Protein AF-A0A351J224-F1 (afdb_monomer_lite)

Radius of gyration: 12.89 Å; chains: 1; bounding box: 35×25×34 Å

Sequence (96 aa):
QAEVFGIILSRDIEFAEYQQLYKYYSNITEQDGMIIIDLSDADKQKPAGPCQPLYISVRNGITPVVSEGGTLSLYETMQNFSNYRIDRAGARIVIA

pLDDT: mean 72.52, std 15.61, range [29.91, 89.62]

Structure (mmCIF, N/CA/C/O backbone):
data_AF-A0A351J224-F1
#
_entry.id   AF-A0A351J224-F1
#
loop_
_atom_site.group_PDB
_atom_site.id
_atom_site.type_symbol
_atom_site.label_atom_id
_atom_site.label_alt_id
_atom_site.label_comp_id
_atom_site.label_asym_id
_atom_site.label_entity_id
_atom_site.label_seq_id
_atom_site.pdbx_PDB_ins_code
_atom_site.Cartn_x
_atom_site.Cartn_y
_atom_site.Cartn_z
_atom_site.occupancy
_atom_site.B_iso_or_equiv
_atom_site.auth_seq_id
_atom_site.auth_comp_id
_atom_site.auth_asym_id
_atom_site.auth_atom_id
_atom_site.pdbx_PDB_model_num
ATOM 1 N N . GLN A 1 1 ? -15.743 16.575 7.777 1.00 29.91 1 GLN A N 1
ATOM 2 C CA . GLN A 1 1 ? -15.382 15.692 6.650 1.00 29.91 1 GLN A CA 1
ATOM 3 C C . GLN A 1 1 ? -13.944 15.281 6.880 1.00 29.91 1 GLN A C 1
ATOM 5 O O . GLN A 1 1 ? -13.089 16.152 6.886 1.00 29.91 1 GLN A O 1
ATOM 10 N N . ALA A 1 2 ? -13.719 14.029 7.274 1.00 31.84 2 ALA A N 1
ATOM 11 C CA . ALA A 1 2 ? -12.408 13.562 7.711 1.00 31.84 2 ALA A CA 1
ATOM 12 C C . ALA A 1 2 ? -11.552 13.201 6.494 1.00 31.84 2 ALA A C 1
ATOM 14 O O . ALA A 1 2 ? -12.023 12.507 5.601 1.00 31.84 2 ALA A O 1
ATOM 15 N N . GLU A 1 3 ? -10.312 13.676 6.477 1.00 43.81 3 GLU A N 1
ATOM 16 C CA . GLU A 1 3 ? -9.240 13.218 5.596 1.00 43.81 3 GLU A CA 1
ATOM 17 C C . GLU A 1 3 ? -8.955 11.741 5.937 1.00 43.81 3 GLU A C 1
ATOM 19 O O . GLU A 1 3 ? -8.272 11.440 6.914 1.00 43.81 3 GLU A O 1
ATOM 24 N N . VAL A 1 4 ? -9.582 10.801 5.220 1.00 42.53 4 VAL A N 1
ATOM 25 C CA . VAL A 1 4 ? -9.541 9.358 5.555 1.00 42.53 4 VAL A CA 1
ATOM 26 C C . VAL A 1 4 ? -8.219 8.698 5.138 1.00 42.53 4 VAL A C 1
ATOM 28 O O . VAL A 1 4 ? -7.853 7.655 5.675 1.00 42.53 4 VAL A O 1
ATOM 31 N N . PHE A 1 5 ? -7.458 9.308 4.229 1.00 41.50 5 PHE A N 1
ATOM 32 C CA . PHE A 1 5 ? -6.267 8.691 3.658 1.00 41.50 5 PHE A CA 1
ATOM 33 C C . PHE A 1 5 ? -5.305 9.742 3.096 1.00 41.50 5 PHE A C 1
ATOM 35 O O . PHE A 1 5 ? -5.730 10.735 2.506 1.00 41.50 5 PHE A O 1
ATOM 42 N N . GLY A 1 6 ? -4.004 9.505 3.258 1.00 43.59 6 GLY A N 1
ATOM 43 C CA . GLY A 1 6 ? -2.950 10.305 2.650 1.00 43.59 6 GLY A CA 1
ATOM 44 C C . GLY A 1 6 ? -1.777 9.407 2.292 1.00 43.59 6 GLY A C 1
ATOM 45 O O . GLY A 1 6 ? -1.294 8.654 3.127 1.00 43.59 6 GLY A O 1
ATOM 46 N N . ILE A 1 7 ? -1.302 9.475 1.052 1.00 48.88 7 ILE A N 1
ATOM 47 C CA . ILE A 1 7 ? -0.028 8.855 0.680 1.00 48.88 7 ILE A CA 1
ATOM 48 C C . ILE A 1 7 ? 1.067 9.774 1.230 1.00 48.88 7 ILE A C 1
ATOM 50 O O . ILE A 1 7 ? 1.355 10.811 0.629 1.00 48.88 7 ILE A O 1
ATOM 54 N N . ILE A 1 8 ? 1.638 9.450 2.396 1.00 48.03 8 ILE A N 1
ATOM 55 C CA . ILE A 1 8 ? 2.796 10.182 2.917 1.00 48.03 8 ILE A CA 1
ATOM 56 C C . ILE A 1 8 ? 4.048 9.557 2.314 1.00 48.03 8 ILE A C 1
ATOM 58 O O . ILE A 1 8 ? 4.412 8.417 2.592 1.00 48.03 8 ILE A O 1
ATOM 62 N N . LEU A 1 9 ? 4.695 10.333 1.454 1.00 46.38 9 LEU A N 1
ATOM 63 C CA . LEU A 1 9 ? 5.958 9.979 0.832 1.00 46.38 9 LEU A CA 1
ATOM 64 C C . LEU A 1 9 ? 7.063 10.202 1.872 1.00 46.38 9 LEU A C 1
ATOM 66 O O . LEU A 1 9 ? 7.174 11.295 2.433 1.00 46.38 9 LEU A O 1
ATOM 70 N N . SER A 1 10 ? 7.817 9.139 2.171 1.00 39.69 10 SER A N 1
ATOM 71 C CA . SER A 1 10 ? 8.942 9.146 3.115 1.00 39.69 10 SER A CA 1
ATOM 72 C C . SER A 1 10 ? 9.842 10.364 2.882 1.00 39.69 10 SER A C 1
ATOM 74 O O . SER A 1 10 ? 10.196 10.679 1.746 1.00 39.69 10 SE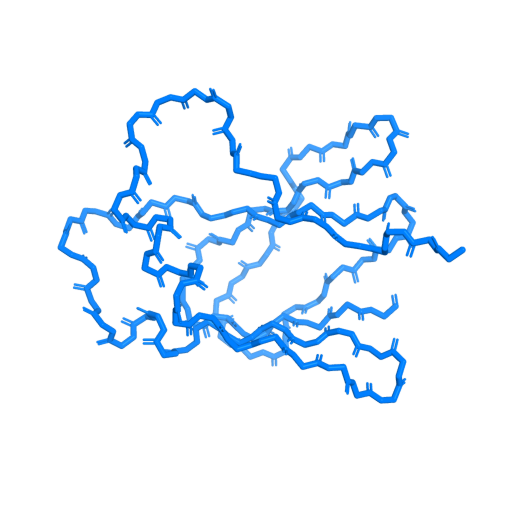R A O 1
ATOM 76 N N . ARG A 1 11 ? 10.150 11.069 3.972 1.00 37.72 11 ARG A N 1
ATOM 77 C CA . ARG A 1 11 ? 10.618 12.460 3.992 1.00 37.72 11 ARG A CA 1
ATOM 78 C C . ARG A 1 11 ? 12.063 12.698 3.580 1.00 37.72 11 ARG A C 1
ATOM 80 O O . ARG A 1 11 ? 12.437 13.858 3.494 1.00 37.72 11 ARG A O 1
ATOM 87 N N . ASP A 1 12 ? 12.851 11.675 3.304 1.00 39.28 12 ASP A N 1
ATOM 88 C CA . ASP A 1 12 ? 14.261 11.862 2.989 1.00 39.28 12 ASP A CA 1
ATOM 89 C C . ASP A 1 12 ? 14.698 10.881 1.908 1.00 39.28 12 ASP A C 1
ATOM 91 O O . ASP A 1 12 ? 14.381 9.696 1.988 1.00 39.28 12 ASP A O 1
ATOM 95 N N . ILE A 1 13 ? 15.506 11.398 0.975 1.00 39.94 13 ILE A N 1
ATOM 96 C CA . ILE A 1 13 ? 16.215 10.725 -0.127 1.00 39.94 13 ILE A CA 1
ATOM 97 C C . ILE A 1 13 ? 15.498 10.858 -1.486 1.00 39.94 13 ILE A C 1
ATOM 99 O O . ILE A 1 13 ? 14.280 10.860 -1.606 1.00 39.94 13 ILE A O 1
ATOM 103 N N . GLU A 1 14 ? 16.292 11.091 -2.526 1.00 43.03 14 GLU A N 1
ATOM 104 C CA . GLU A 1 14 ? 15.908 11.358 -3.913 1.00 43.03 14 GLU A CA 1
ATOM 105 C C . GLU A 1 14 ? 14.968 10.274 -4.488 1.00 43.03 14 GLU A C 1
ATOM 107 O O . GLU A 1 14 ? 15.410 9.228 -4.958 1.00 43.03 14 GLU A O 1
ATOM 112 N N . PHE A 1 15 ? 13.654 10.520 -4.457 1.00 51.00 15 PHE A N 1
ATOM 113 C CA . PHE A 1 15 ? 12.627 9.549 -4.877 1.00 51.00 15 PHE A CA 1
ATOM 114 C C . PHE A 1 15 ? 11.625 10.094 -5.912 1.00 51.00 15 PHE A C 1
ATOM 116 O O . PHE A 1 15 ? 10.550 9.525 -6.109 1.00 51.00 15 PHE A O 1
ATOM 123 N N . ALA A 1 16 ? 11.949 11.207 -6.577 1.00 54.31 16 ALA A N 1
ATOM 124 C CA . ALA A 1 16 ? 10.978 11.975 -7.356 1.00 54.31 16 ALA A CA 1
ATOM 125 C C . ALA A 1 16 ? 10.347 11.191 -8.524 1.00 54.31 16 ALA A C 1
ATOM 127 O O . ALA A 1 16 ? 9.132 11.239 -8.685 1.00 54.31 16 ALA A O 1
ATOM 128 N N . GLU A 1 17 ? 11.123 10.451 -9.317 1.00 59.19 17 GLU A N 1
ATOM 129 C CA . GLU A 1 17 ? 10.613 9.866 -10.570 1.00 59.19 17 GLU A CA 1
ATOM 130 C C . GLU A 1 17 ? 9.761 8.609 -10.347 1.00 59.19 17 GLU A C 1
ATOM 132 O O . GLU A 1 17 ? 8.654 8.504 -10.876 1.00 59.19 17 GLU A O 1
ATOM 137 N N . TYR A 1 18 ? 10.230 7.677 -9.510 1.00 60.41 18 TYR A N 1
ATOM 138 C CA . TYR A 1 18 ? 9.495 6.447 -9.198 1.00 60.41 18 TYR A CA 1
ATOM 139 C C . TYR A 1 18 ? 8.180 6.767 -8.475 1.00 60.41 18 TYR A C 1
ATOM 141 O O . TYR A 1 18 ? 7.123 6.272 -8.857 1.00 60.41 18 TYR A O 1
ATOM 149 N N . GLN A 1 19 ? 8.206 7.649 -7.471 1.00 63.38 19 GLN A N 1
ATOM 150 C CA . GLN A 1 19 ? 6.992 8.024 -6.742 1.00 63.38 19 GLN A CA 1
ATOM 151 C C . GLN A 1 19 ? 6.000 8.797 -7.615 1.00 63.38 19 GLN A C 1
ATOM 153 O O . GLN A 1 19 ? 4.795 8.573 -7.501 1.00 63.38 19 GLN A O 1
ATOM 158 N N . GLN A 1 20 ? 6.477 9.675 -8.507 1.00 67.44 20 GLN A N 1
ATOM 159 C CA . GLN A 1 20 ? 5.605 10.349 -9.472 1.00 67.44 20 GLN A CA 1
ATOM 160 C C . GLN A 1 20 ? 4.929 9.353 -10.407 1.00 67.44 20 GLN A C 1
ATOM 162 O O . GLN A 1 20 ? 3.740 9.501 -10.672 1.00 67.44 20 GLN A O 1
ATOM 167 N N . LEU A 1 21 ? 5.641 8.316 -10.848 1.00 72.44 21 LEU A N 1
ATOM 168 C CA . LEU A 1 21 ? 5.081 7.269 -11.692 1.00 72.44 21 LEU A CA 1
ATOM 169 C C . LEU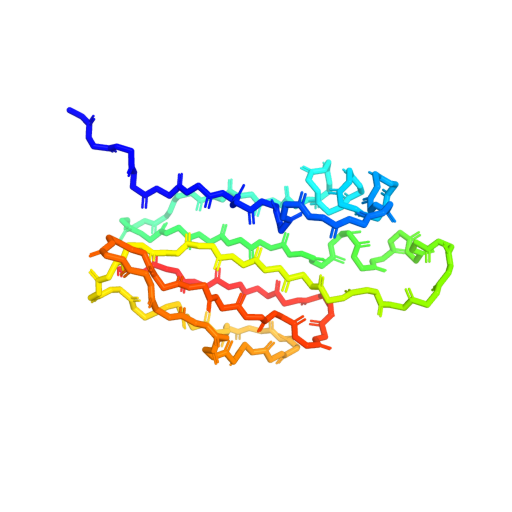 A 1 21 ? 3.968 6.501 -10.962 1.00 72.44 21 LEU A C 1
ATOM 171 O O . LEU A 1 21 ? 2.852 6.427 -11.469 1.00 72.44 21 LEU A O 1
ATOM 175 N N . TYR A 1 22 ? 4.189 6.032 -9.732 1.00 72.25 22 TYR A N 1
ATOM 176 C CA . TYR A 1 22 ? 3.111 5.380 -8.971 1.00 72.25 22 TYR A CA 1
ATOM 177 C C . TYR A 1 22 ? 1.958 6.331 -8.647 1.00 72.25 22 TYR A C 1
ATOM 179 O O . TYR A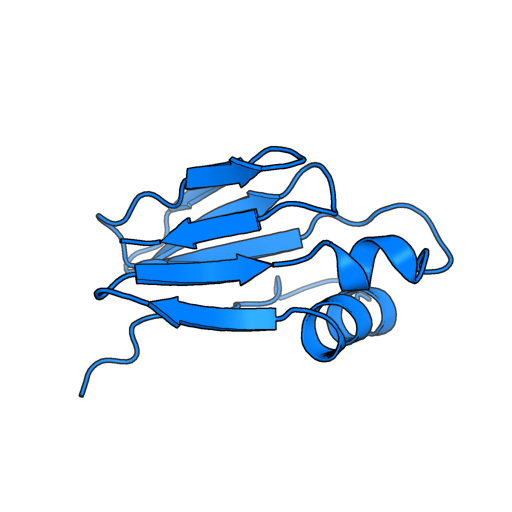 1 22 ? 0.806 5.918 -8.680 1.00 72.25 22 TYR A O 1
ATOM 187 N N . LYS A 1 23 ? 2.216 7.616 -8.397 1.00 71.62 23 LYS A N 1
ATOM 188 C CA . LYS A 1 23 ? 1.151 8.607 -8.192 1.00 71.62 23 LYS A CA 1
ATOM 189 C C . LYS A 1 23 ? 0.344 8.878 -9.466 1.00 71.62 23 LYS A C 1
ATOM 191 O O . LYS A 1 23 ? -0.855 9.103 -9.376 1.00 71.62 23 LYS A O 1
ATOM 196 N N . TYR A 1 24 ? 0.990 8.882 -10.629 1.00 72.19 24 TYR A N 1
ATOM 197 C CA . TYR A 1 24 ? 0.349 9.179 -11.911 1.00 72.19 24 TYR A CA 1
ATOM 198 C C . TYR A 1 24 ? -0.435 7.985 -12.465 1.00 72.19 24 TYR A C 1
ATOM 200 O O . TYR A 1 24 ? -1.488 8.171 -13.065 1.00 72.19 24 TYR A O 1
ATOM 208 N N . TYR A 1 25 ? 0.070 6.768 -12.250 1.00 75.75 25 TYR A N 1
ATOM 209 C CA . TYR A 1 25 ? -0.503 5.535 -12.796 1.00 75.75 25 TYR A CA 1
ATOM 210 C C . TYR A 1 25 ? -1.227 4.667 -11.759 1.00 75.75 25 TYR A C 1
ATOM 212 O O . TYR A 1 25 ? -1.687 3.581 -12.105 1.00 75.75 25 TYR A O 1
ATOM 220 N N . SER A 1 26 ? -1.331 5.099 -10.497 1.00 81.06 26 SER A N 1
ATOM 221 C CA . SER A 1 26 ? -2.208 4.426 -9.534 1.00 81.06 26 SER A CA 1
ATOM 222 C C . SER A 1 26 ? -3.658 4.788 -9.807 1.00 81.06 26 SER A C 1
ATOM 224 O O . SER A 1 26 ? -4.001 5.954 -10.009 1.00 81.06 26 SER A O 1
ATOM 226 N N . ASN A 1 27 ? -4.519 3.778 -9.781 1.00 84.19 27 ASN A N 1
ATOM 227 C CA . ASN A 1 27 ? -5.954 3.985 -9.839 1.00 84.19 27 ASN A CA 1
ATOM 228 C C . ASN A 1 27 ? -6.528 3.860 -8.427 1.00 84.19 27 ASN A C 1
ATOM 230 O O . ASN A 1 27 ? -6.414 2.809 -7.795 1.00 84.19 27 ASN A O 1
ATOM 234 N N . ILE A 1 28 ? -7.114 4.946 -7.926 1.00 85.25 28 ILE A N 1
ATOM 235 C CA . ILE A 1 28 ? -7.739 4.997 -6.605 1.00 85.25 28 ILE A CA 1
ATOM 236 C C . ILE A 1 28 ? -9.244 5.089 -6.815 1.00 85.25 28 ILE A C 1
ATOM 238 O O . ILE A 1 28 ? -9.739 6.055 -7.394 1.00 85.25 28 ILE A O 1
ATOM 242 N N . THR A 1 29 ? -9.968 4.083 -6.339 1.00 86.12 29 THR A N 1
ATOM 243 C CA . THR A 1 29 ? -11.428 4.005 -6.457 1.00 86.12 29 THR A CA 1
ATOM 244 C C . THR A 1 29 ? -12.061 3.828 -5.086 1.00 86.12 29 THR A C 1
ATOM 246 O O . THR A 1 29 ? -11.494 3.175 -4.213 1.00 86.12 29 THR A O 1
ATOM 249 N N . GLU A 1 30 ? -13.232 4.427 -4.896 1.00 83.44 30 GLU A N 1
ATOM 250 C CA . GLU A 1 30 ? -14.070 4.206 -3.720 1.00 83.44 30 GLU A CA 1
ATOM 251 C C . GLU A 1 30 ? -15.241 3.312 -4.133 1.00 83.44 30 GLU A C 1
ATOM 253 O O . GLU A 1 30 ? -15.984 3.641 -5.060 1.00 83.44 30 GLU A O 1
ATOM 258 N N . GLN A 1 31 ? -15.382 2.161 -3.480 1.00 81.19 31 GLN A N 1
ATOM 259 C CA . GLN A 1 31 ? -16.432 1.192 -3.766 1.00 81.19 31 GLN A CA 1
ATOM 260 C C . GLN A 1 31 ? -16.949 0.597 -2.457 1.00 81.19 31 GLN A C 1
ATOM 262 O O . GLN A 1 31 ? -16.176 0.056 -1.675 1.00 81.19 31 GLN A O 1
ATOM 267 N N . ASP A 1 32 ? -18.262 0.682 -2.228 1.00 83.00 32 ASP A N 1
ATOM 268 C CA . ASP A 1 32 ? -18.938 0.082 -1.068 1.00 83.00 32 ASP A CA 1
ATOM 269 C C . ASP A 1 32 ? -18.326 0.491 0.293 1.00 83.00 32 ASP A C 1
ATOM 271 O O . ASP A 1 32 ? -18.255 -0.302 1.228 1.00 83.00 32 ASP A O 1
ATOM 275 N N . GLY A 1 33 ? -17.862 1.744 0.403 1.00 77.12 33 GLY A N 1
ATOM 276 C CA . GLY A 1 33 ? -17.194 2.274 1.601 1.00 77.12 33 GLY A CA 1
ATOM 277 C C . GLY A 1 33 ? -15.728 1.855 1.754 1.00 77.12 33 GLY A C 1
ATOM 278 O O . GLY A 1 33 ? -15.094 2.233 2.734 1.00 77.12 33 GLY A O 1
ATOM 279 N N . MET A 1 34 ? -15.185 1.108 0.793 1.00 79.94 34 MET A N 1
ATOM 280 C CA . MET A 1 34 ? -13.781 0.720 0.736 1.00 79.94 34 MET A CA 1
ATOM 281 C C . MET A 1 34 ? -13.013 1.611 -0.234 1.00 79.94 34 MET A C 1
ATOM 283 O O . MET A 1 34 ? -13.521 1.995 -1.288 1.00 79.94 34 MET A O 1
ATOM 287 N N . ILE A 1 35 ? -11.749 1.870 0.083 1.00 84.50 35 ILE A N 1
ATOM 288 C CA . ILE A 1 35 ? -10.790 2.477 -0.837 1.00 84.50 35 ILE A CA 1
ATOM 289 C C . ILE A 1 35 ? -9.964 1.355 -1.461 1.00 84.50 35 ILE A C 1
ATOM 291 O O . ILE A 1 35 ? -9.351 0.550 -0.757 1.00 84.50 35 ILE A O 1
ATOM 295 N N . ILE A 1 36 ? -9.930 1.314 -2.788 1.00 85.25 36 ILE A N 1
ATOM 296 C CA . ILE A 1 36 ? -9.147 0.364 -3.572 1.00 85.25 36 ILE A CA 1
ATOM 297 C C . ILE A 1 36 ? -8.044 1.138 -4.286 1.00 85.25 36 ILE A C 1
ATOM 299 O O . ILE A 1 36 ? -8.324 2.066 -5.044 1.00 85.25 36 ILE A O 1
ATOM 303 N N . ILE A 1 37 ? -6.799 0.731 -4.062 1.00 85.69 37 ILE A N 1
ATOM 304 C CA . ILE A 1 37 ? -5.605 1.282 -4.702 1.00 85.69 37 ILE A CA 1
ATOM 305 C C . ILE A 1 37 ? -5.032 0.205 -5.617 1.00 85.69 37 ILE A C 1
ATOM 307 O O . ILE A 1 37 ? -4.547 -0.820 -5.140 1.00 85.69 37 ILE A O 1
ATOM 311 N N . ASP A 1 38 ? -5.082 0.432 -6.923 1.00 86.38 38 ASP A N 1
ATOM 312 C CA . ASP A 1 38 ? -4.525 -0.462 -7.936 1.00 86.38 38 ASP A CA 1
ATOM 313 C C . ASP A 1 38 ? -3.219 0.120 -8.488 1.00 86.38 38 ASP A C 1
ATOM 315 O O . ASP A 1 38 ? -3.193 1.224 -9.039 1.00 86.38 38 ASP A O 1
ATOM 319 N N . LEU A 1 39 ? -2.123 -0.619 -8.303 1.00 81.50 39 LEU A N 1
ATOM 320 C CA . LEU A 1 39 ? -0.780 -0.251 -8.757 1.00 81.50 39 LEU 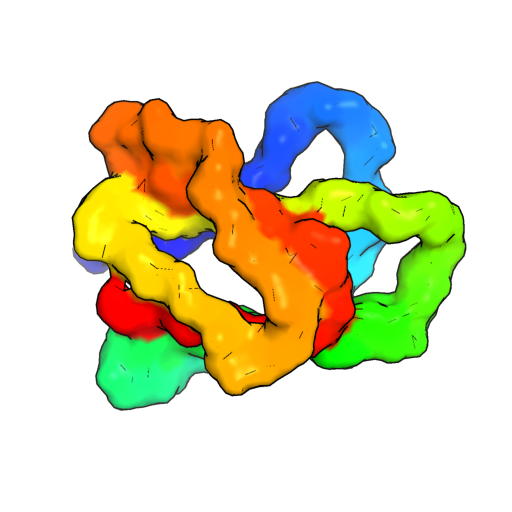A CA 1
ATOM 321 C C . LEU A 1 39 ? -0.319 -1.064 -9.977 1.00 81.50 39 LEU A C 1
ATOM 323 O O . LEU A 1 39 ? 0.853 -0.991 -10.351 1.00 81.50 39 LEU A O 1
ATOM 327 N N . SER A 1 40 ? -1.203 -1.863 -10.581 1.00 82.50 40 SER A N 1
ATOM 328 C CA . SER A 1 40 ? -0.868 -2.748 -11.701 1.00 82.50 40 SER A CA 1
ATOM 329 C C . SER A 1 40 ? -0.389 -1.983 -12.935 1.00 82.50 40 SER A C 1
ATOM 331 O O . SER A 1 40 ? 0.567 -2.402 -13.588 1.00 82.50 40 SER A O 1
ATOM 333 N N . ASP A 1 41 ? -0.992 -0.835 -13.237 1.00 79.81 41 ASP A N 1
ATOM 334 C CA . ASP A 1 41 ? -0.592 -0.017 -14.383 1.00 79.81 41 ASP A CA 1
ATOM 335 C C . ASP A 1 41 ? 0.747 0.686 -14.166 1.00 79.81 41 ASP A C 1
ATOM 337 O O . ASP A 1 41 ? 1.551 0.757 -15.095 1.00 79.81 41 ASP A O 1
ATOM 341 N N . ALA A 1 42 ? 1.035 1.121 -12.938 1.00 75.56 42 ALA A N 1
ATOM 342 C CA . ALA A 1 42 ? 2.341 1.661 -12.575 1.00 75.56 42 ALA A CA 1
ATOM 343 C C . ALA A 1 42 ? 3.458 0.609 -12.728 1.00 75.56 42 ALA A C 1
ATOM 345 O O . ALA A 1 42 ? 4.523 0.915 -13.263 1.00 75.56 42 ALA A O 1
ATOM 346 N N . ASP A 1 43 ? 3.203 -0.647 -12.348 1.00 75.44 43 ASP A N 1
ATOM 347 C CA . ASP A 1 43 ? 4.168 -1.745 -12.515 1.00 75.44 43 ASP A CA 1
ATOM 348 C C . ASP A 1 43 ? 4.460 -2.044 -14.002 1.00 75.44 43 ASP A C 1
ATOM 350 O O . ASP A 1 43 ? 5.613 -2.237 -14.401 1.00 75.44 43 ASP A O 1
ATOM 354 N N . LYS A 1 44 ? 3.436 -1.978 -14.870 1.00 79.62 44 LYS A N 1
ATOM 355 C CA . LYS A 1 44 ? 3.588 -2.176 -16.328 1.00 79.62 44 LYS A CA 1
ATOM 356 C C . LYS A 1 44 ? 4.496 -1.142 -16.991 1.00 79.62 44 LYS A C 1
ATOM 358 O O . LYS A 1 44 ? 5.138 -1.473 -17.989 1.00 79.62 44 LYS A O 1
ATOM 363 N N . GLN A 1 45 ? 4.574 0.078 -16.456 1.00 74.50 45 GLN A N 1
ATOM 364 C CA . GLN A 1 45 ? 5.438 1.129 -17.006 1.00 74.50 45 GLN A CA 1
ATOM 365 C C . GLN A 1 45 ? 6.934 0.851 -16.792 1.00 74.50 45 GLN A C 1
ATOM 367 O O . GLN A 1 45 ? 7.752 1.577 -17.351 1.00 74.50 45 GLN A O 1
ATOM 372 N N . LYS A 1 46 ? 7.296 -0.200 -16.032 1.00 67.12 46 LYS A N 1
ATOM 373 C CA . LYS A 1 46 ? 8.681 -0.627 -15.760 1.00 67.12 46 LYS A CA 1
ATOM 374 C C . LYS A 1 46 ? 9.602 0.564 -15.481 1.00 67.12 46 LYS A C 1
ATOM 376 O O . LYS A 1 46 ? 10.492 0.852 -16.285 1.00 67.12 46 LYS A O 1
ATOM 381 N N . PRO A 1 47 ? 9.377 1.277 -14.370 1.00 62.72 47 PRO A N 1
ATOM 382 C CA . PRO A 1 47 ? 10.175 2.444 -14.037 1.00 62.72 47 PRO A CA 1
ATOM 383 C C . PRO A 1 47 ? 11.680 2.118 -14.085 1.00 62.72 47 PRO A C 1
ATOM 385 O O . PRO A 1 47 ? 12.144 1.109 -13.548 1.00 62.72 47 PRO A O 1
ATOM 388 N N . ALA A 1 48 ? 12.439 2.938 -14.817 1.00 57.41 48 ALA A N 1
ATOM 389 C CA . ALA A 1 48 ? 13.858 2.700 -15.048 1.00 57.41 48 ALA A CA 1
ATOM 390 C C . ALA A 1 48 ? 14.616 2.792 -13.716 1.00 57.41 48 ALA A C 1
ATOM 392 O O . ALA A 1 48 ? 14.617 3.833 -13.067 1.00 57.41 48 ALA A O 1
ATOM 393 N N . GLY A 1 49 ? 15.238 1.692 -13.290 1.00 62.78 49 GLY A N 1
ATOM 394 C CA . GLY A 1 49 ? 16.016 1.635 -12.052 1.00 62.78 49 GLY A CA 1
ATOM 395 C C . GLY A 1 49 ? 15.597 0.504 -11.110 1.00 62.78 49 GLY A C 1
ATOM 396 O O . GLY A 1 49 ? 14.674 -0.256 -11.412 1.00 62.78 49 GLY A O 1
ATOM 397 N N . PRO A 1 50 ? 16.309 0.345 -9.983 1.00 59.44 50 PRO A N 1
ATOM 398 C CA . PRO A 1 50 ? 15.973 -0.655 -8.978 1.00 59.44 50 PRO A CA 1
ATOM 399 C C . PRO A 1 50 ? 14.601 -0.352 -8.368 1.00 59.44 50 PRO A C 1
ATOM 401 O O . PRO A 1 50 ? 14.299 0.800 -8.066 1.00 59.44 50 PRO A O 1
ATOM 404 N N . CYS A 1 51 ? 13.788 -1.391 -8.159 1.00 62.88 51 CYS A N 1
ATOM 405 C CA . CYS A 1 51 ? 12.482 -1.258 -7.519 1.00 62.88 51 CYS A CA 1
ATOM 406 C C . CYS A 1 51 ? 12.653 -0.639 -6.127 1.00 62.88 51 CYS A C 1
ATOM 408 O O . CYS A 1 51 ? 13.244 -1.253 -5.234 1.00 62.88 51 CYS A O 1
ATOM 410 N N . GLN A 1 52 ? 12.153 0.580 -5.950 1.00 66.44 52 GLN A N 1
ATOM 411 C CA . GLN A 1 52 ? 12.201 1.272 -4.669 1.00 66.44 52 GLN A CA 1
ATOM 412 C C . GLN A 1 52 ? 10.988 0.913 -3.804 1.00 66.44 52 GLN A C 1
ATOM 414 O O . GLN A 1 52 ? 9.920 0.606 -4.342 1.00 66.44 52 GLN A O 1
ATOM 419 N N . PRO A 1 53 ? 11.138 0.913 -2.467 1.00 68.25 53 PRO A N 1
ATOM 420 C CA . PRO A 1 53 ? 10.035 0.608 -1.571 1.00 68.25 53 PRO A CA 1
ATOM 421 C C . PRO A 1 53 ? 8.963 1.699 -1.658 1.00 68.25 53 PRO A C 1
ATOM 423 O O . PRO A 1 53 ? 9.261 2.892 -1.594 1.00 68.25 53 PRO A O 1
ATOM 426 N N . LEU A 1 54 ? 7.707 1.276 -1.785 1.00 74.88 54 LEU A N 1
ATOM 427 C CA . LEU A 1 54 ? 6.543 2.158 -1.738 1.00 74.88 54 LEU A CA 1
ATOM 428 C C . LEU A 1 54 ? 5.874 2.041 -0.377 1.00 74.88 54 LEU A C 1
ATOM 430 O O . LEU A 1 54 ? 5.927 0.987 0.255 1.00 74.88 54 LEU A O 1
ATOM 434 N N . TYR A 1 55 ? 5.223 3.114 0.057 1.00 78.62 55 TYR A N 1
ATOM 435 C CA . TYR A 1 55 ? 4.557 3.163 1.349 1.00 78.62 55 TYR A CA 1
ATOM 436 C C . TYR A 1 55 ? 3.155 3.739 1.208 1.00 78.62 55 TYR A C 1
ATOM 438 O O . TYR A 1 55 ? 2.924 4.652 0.414 1.00 78.62 55 TYR A O 1
ATOM 446 N N . ILE A 1 56 ? 2.232 3.217 2.008 1.00 80.44 56 ILE A N 1
ATOM 447 C CA . ILE A 1 56 ? 0.911 3.805 2.218 1.00 80.44 56 ILE A CA 1
ATOM 448 C C . ILE A 1 56 ? 0.740 4.125 3.695 1.00 80.44 56 ILE A C 1
ATOM 450 O O . ILE A 1 56 ? 1.117 3.331 4.556 1.00 80.44 56 ILE A O 1
ATOM 454 N N . SER A 1 57 ? 0.152 5.279 3.985 1.00 80.81 57 SER A N 1
ATOM 455 C CA . SER A 1 57 ? -0.201 5.665 5.347 1.00 80.81 57 SER A CA 1
ATOM 456 C C . SER A 1 57 ? -1.695 5.499 5.522 1.00 80.81 57 SER A C 1
ATOM 458 O O . SER A 1 57 ? -2.493 6.051 4.764 1.00 80.81 57 SER A O 1
ATOM 460 N N . VAL A 1 58 ? -2.081 4.731 6.529 1.00 81.94 58 VAL A N 1
ATOM 461 C CA . VAL A 1 58 ? -3.482 4.466 6.842 1.00 81.94 58 VAL A CA 1
ATOM 462 C C . VAL A 1 58 ? -3.730 4.872 8.283 1.00 81.94 58 VAL A C 1
ATOM 464 O O . VAL A 1 58 ? -2.850 4.733 9.129 1.00 81.94 58 VAL A O 1
ATOM 467 N N . ARG A 1 59 ? -4.905 5.424 8.582 1.00 82.94 59 ARG A N 1
ATOM 468 C CA . ARG A 1 59 ? -5.258 5.802 9.952 1.00 82.94 59 ARG A CA 1
ATOM 469 C C . ARG A 1 59 ? -5.136 4.597 10.891 1.00 82.94 59 ARG A C 1
ATOM 471 O O . ARG A 1 59 ? -5.531 3.487 10.541 1.00 82.94 59 ARG A O 1
ATOM 478 N N . ASN A 1 60 ? -4.628 4.832 12.099 1.00 81.38 60 ASN A N 1
ATOM 479 C CA . ASN A 1 60 ? -4.542 3.797 13.129 1.00 81.38 60 ASN A CA 1
ATOM 480 C C . ASN A 1 60 ? -5.906 3.123 13.350 1.00 81.38 60 ASN A C 1
ATOM 482 O O . ASN A 1 60 ? -6.931 3.801 13.439 1.00 81.38 60 ASN A O 1
ATOM 486 N N . GLY A 1 61 ? -5.900 1.793 13.469 1.00 80.56 61 GLY A N 1
ATOM 487 C CA . GLY A 1 61 ? -7.109 0.974 13.612 1.00 80.56 61 GLY A CA 1
ATOM 488 C C . GLY A 1 61 ? -7.686 0.455 12.293 1.00 80.56 61 GLY A C 1
ATOM 489 O O . GLY A 1 61 ? -8.580 -0.382 12.334 1.00 80.56 61 GLY A O 1
ATOM 490 N N . ILE A 1 62 ? -7.155 0.894 11.149 1.00 83.44 62 ILE A N 1
ATOM 491 C CA . ILE A 1 62 ? -7.489 0.348 9.834 1.00 83.44 62 ILE A CA 1
ATOM 492 C C . ILE A 1 62 ? -6.340 -0.545 9.361 1.00 83.44 62 ILE A C 1
ATOM 494 O O . ILE A 1 62 ? -5.171 -0.143 9.369 1.00 83.44 62 ILE A O 1
ATOM 498 N N . THR A 1 63 ? -6.674 -1.760 8.932 1.00 87.06 63 THR A N 1
ATOM 499 C CA . THR A 1 63 ? -5.705 -2.712 8.384 1.00 87.06 63 THR A CA 1
ATOM 500 C C . THR A 1 63 ? -5.915 -2.839 6.876 1.00 87.06 63 THR A C 1
ATOM 502 O O . THR A 1 63 ? -6.856 -3.514 6.459 1.00 87.06 63 THR A O 1
ATOM 505 N N . PRO A 1 64 ? -5.070 -2.206 6.043 1.00 87.81 64 PRO A N 1
ATOM 506 C CA . PRO A 1 64 ? -5.074 -2.451 4.608 1.00 87.81 64 PRO A CA 1
ATOM 507 C C . PRO A 1 64 ? -4.755 -3.919 4.313 1.00 87.81 64 PRO A C 1
ATOM 509 O O . PRO A 1 64 ? -3.899 -4.530 4.959 1.00 87.81 64 PRO A O 1
ATOM 512 N N . VAL A 1 65 ? -5.410 -4.472 3.298 1.00 89.62 65 VAL A N 1
ATOM 513 C CA . VAL A 1 65 ? -5.183 -5.839 2.827 1.00 89.62 65 VAL A CA 1
ATOM 514 C C . VAL A 1 65 ? -4.800 -5.837 1.358 1.00 89.62 65 VAL A C 1
ATOM 516 O O . VAL A 1 65 ? -5.318 -5.063 0.557 1.00 89.62 65 VAL A O 1
ATOM 519 N N . VAL A 1 66 ? -3.884 -6.723 0.987 1.00 87.56 66 VAL A N 1
ATOM 520 C CA . VAL A 1 66 ? -3.569 -6.976 -0.418 1.00 87.56 66 VAL A CA 1
ATOM 521 C C . VAL A 1 66 ? -4.589 -7.971 -0.951 1.00 87.56 66 VAL A C 1
ATOM 523 O O . VAL A 1 66 ? -4.674 -9.095 -0.465 1.00 87.56 66 VAL A O 1
ATOM 526 N N . SER A 1 67 ? -5.370 -7.544 -1.936 1.00 86.56 67 SER A N 1
ATOM 527 C CA . SER A 1 67 ? -6.365 -8.384 -2.610 1.00 86.56 67 SER A CA 1
ATOM 528 C C . SER A 1 67 ? -5.779 -9.160 -3.790 1.00 86.56 67 SER A C 1
ATOM 530 O O . SER A 1 67 ? -6.221 -10.269 -4.075 1.00 86.56 67 SER A O 1
ATOM 532 N N . GLU A 1 68 ? -4.759 -8.610 -4.451 1.00 83.50 68 GLU A N 1
ATOM 533 C CA . GLU A 1 68 ? -4.105 -9.221 -5.607 1.00 83.50 68 GLU A CA 1
ATOM 534 C C . GLU A 1 68 ? -2.691 -8.663 -5.753 1.00 83.50 68 GLU A C 1
ATOM 536 O O . GLU A 1 68 ? -2.503 -7.463 -5.583 1.00 83.50 68 GLU A O 1
ATOM 541 N N . GLY A 1 69 ? -1.716 -9.511 -6.094 1.00 76.06 69 GLY A N 1
ATOM 542 C CA . GLY A 1 69 ? -0.351 -9.084 -6.415 1.00 76.06 69 GLY A CA 1
ATOM 543 C C . GLY A 1 69 ? 0.453 -8.513 -5.236 1.00 76.06 69 GLY A C 1
ATOM 544 O O . GLY A 1 69 ? -0.030 -7.762 -4.402 1.00 76.06 69 GLY A O 1
ATOM 545 N N . GLY A 1 70 ? 1.740 -8.844 -5.180 1.00 79.31 70 GLY A N 1
ATOM 546 C CA . GLY A 1 70 ? 2.669 -8.288 -4.194 1.00 79.31 70 GLY A CA 1
ATOM 547 C C . GLY A 1 70 ? 2.358 -8.599 -2.725 1.00 79.31 70 GLY A C 1
ATOM 548 O O . GLY A 1 70 ? 1.674 -9.571 -2.411 1.00 79.31 70 GLY A O 1
ATOM 549 N N . THR A 1 71 ? 2.952 -7.822 -1.819 1.00 83.06 71 THR A N 1
ATOM 550 C CA . THR A 1 71 ? 2.795 -7.975 -0.365 1.00 83.06 71 THR A CA 1
ATOM 551 C C . THR A 1 71 ? 2.841 -6.622 0.326 1.00 83.06 71 THR A C 1
ATOM 553 O O . THR A 1 71 ? 3.446 -5.672 -0.179 1.00 83.06 71 THR A O 1
ATOM 556 N N . LEU A 1 72 ? 2.211 -6.565 1.497 1.00 87.25 72 LEU A N 1
ATOM 557 C CA . LEU A 1 72 ? 2.161 -5.394 2.351 1.00 87.25 72 LEU A CA 1
ATOM 558 C C . LEU A 1 72 ? 2.635 -5.772 3.756 1.00 87.25 72 LEU A C 1
ATOM 560 O O . LEU A 1 72 ? 2.166 -6.758 4.324 1.00 87.25 72 LEU A O 1
ATOM 564 N N . SER A 1 73 ? 3.549 -4.989 4.316 1.00 88.25 73 SER A N 1
ATOM 565 C CA . SER A 1 73 ? 4.103 -5.196 5.653 1.00 88.25 73 SER A CA 1
ATOM 566 C C . SER A 1 73 ? 3.997 -3.912 6.477 1.00 88.25 73 SER A C 1
ATOM 568 O O . SER A 1 73 ? 4.222 -2.818 5.966 1.00 88.25 73 SER A O 1
ATOM 570 N N . LEU A 1 74 ? 3.619 -4.014 7.756 1.00 88.94 74 LEU A N 1
ATOM 571 C CA . LEU A 1 74 ? 3.626 -2.856 8.655 1.00 88.94 74 LEU A CA 1
ATOM 572 C C . LEU A 1 74 ? 5.075 -2.383 8.830 1.00 88.94 74 LEU A C 1
ATOM 574 O O . LEU A 1 74 ? 5.923 -3.154 9.274 1.00 88.94 74 LEU A O 1
ATOM 578 N N . TYR A 1 75 ? 5.349 -1.130 8.473 1.00 87.06 75 TYR A N 1
ATOM 579 C CA . TYR A 1 75 ? 6.676 -0.529 8.576 1.00 87.06 75 TYR A CA 1
ATOM 580 C C . TYR A 1 75 ? 6.845 0.215 9.901 1.00 87.06 75 TYR A C 1
ATOM 582 O O . TYR A 1 75 ? 7.776 -0.065 10.653 1.00 87.06 75 TYR A O 1
ATOM 590 N N . GLU A 1 76 ? 5.921 1.124 10.214 1.00 86.19 76 GLU A N 1
ATOM 591 C CA . GLU A 1 76 ? 5.920 1.867 11.475 1.00 86.19 76 GLU A CA 1
ATOM 592 C C . GLU A 1 76 ? 4.506 2.309 11.863 1.00 86.19 76 GLU A C 1
ATOM 594 O O . GLU A 1 76 ? 3.627 2.462 11.015 1.00 86.19 76 GLU A O 1
ATOM 599 N N . THR A 1 77 ? 4.302 2.558 13.155 1.00 86.19 77 THR A N 1
ATOM 600 C CA . THR A 1 77 ? 3.079 3.176 13.677 1.00 86.19 77 THR A CA 1
ATOM 601 C C . THR A 1 77 ? 3.428 4.510 14.320 1.00 86.19 77 THR A C 1
ATOM 603 O O . THR A 1 77 ? 4.214 4.576 15.263 1.00 86.19 77 THR A O 1
ATOM 606 N N . MET A 1 78 ? 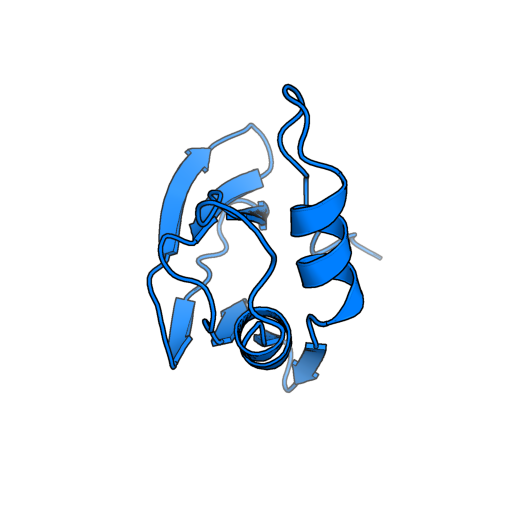2.814 5.572 13.812 1.00 83.31 78 MET A N 1
ATOM 607 C CA . MET A 1 78 ? 2.867 6.932 14.332 1.00 83.31 78 MET A CA 1
ATOM 608 C C . MET A 1 78 ? 1.623 7.228 15.183 1.00 83.31 78 MET A C 1
ATOM 610 O O . MET A 1 78 ? 0.708 6.414 15.301 1.00 83.31 78 MET A O 1
ATOM 614 N N . GLN A 1 79 ? 1.552 8.432 15.758 1.00 81.38 79 GLN A N 1
ATOM 615 C CA . GLN A 1 79 ? 0.474 8.822 16.676 1.00 81.38 79 GLN A CA 1
ATOM 616 C C . GLN A 1 79 ? -0.942 8.639 16.089 1.00 81.38 79 GLN A C 1
ATOM 618 O O . GLN A 1 79 ? -1.839 8.209 16.810 1.00 81.38 79 GLN A O 1
ATOM 623 N N . ASN A 1 80 ? -1.136 8.908 14.791 1.00 81.31 80 ASN A N 1
ATOM 624 C CA . ASN A 1 80 ? -2.450 8.848 14.128 1.00 81.31 80 ASN A CA 1
ATOM 625 C C . ASN A 1 80 ? -2.515 7.887 12.928 1.00 81.31 80 ASN A C 1
ATOM 627 O O . ASN A 1 80 ? -3.612 7.602 12.443 1.00 81.31 80 ASN A O 1
ATOM 631 N N . PHE A 1 81 ? -1.370 7.399 12.452 1.00 82.94 81 PHE A N 1
ATOM 632 C CA . PHE A 1 81 ? -1.262 6.634 11.212 1.00 82.94 81 PHE A CA 1
ATOM 633 C C . PHE A 1 81 ? -0.285 5.472 11.355 1.00 82.94 81 PHE A C 1
ATOM 635 O O . PHE A 1 81 ? 0.751 5.609 12.001 1.00 82.94 81 PHE A O 1
ATOM 642 N N . SER A 1 82 ? -0.588 4.368 10.687 1.00 86.44 82 SER A N 1
ATOM 643 C CA . SER A 1 82 ? 0.319 3.259 10.441 1.00 86.44 82 SER A CA 1
ATOM 644 C C . SER A 1 82 ? 0.791 3.331 8.996 1.00 86.44 82 SER A C 1
ATOM 646 O O . SER A 1 82 ? -0.015 3.422 8.068 1.00 86.44 82 SER A O 1
ATOM 648 N N . ASN A 1 83 ? 2.103 3.281 8.811 1.00 84.88 83 ASN A N 1
ATOM 649 C CA . ASN A 1 83 ? 2.735 3.226 7.506 1.00 84.88 83 ASN A CA 1
ATOM 650 C C . ASN A 1 83 ? 2.989 1.765 7.155 1.00 84.88 83 ASN A C 1
ATOM 652 O O . ASN A 1 83 ? 3.618 1.030 7.917 1.00 84.88 83 ASN A O 1
ATOM 656 N N . TYR A 1 84 ? 2.519 1.352 5.988 1.00 86.12 84 TYR A N 1
ATOM 657 C CA . TYR A 1 84 ? 2.727 0.018 5.456 1.00 86.12 84 TYR A CA 1
ATOM 658 C C . TYR A 1 84 ? 3.622 0.094 4.227 1.00 86.12 84 TYR A C 1
ATOM 660 O O . TYR A 1 84 ? 3.384 0.910 3.338 1.00 86.12 84 TYR A O 1
ATOM 668 N N . ARG A 1 85 ? 4.641 -0.761 4.173 1.00 85.62 85 ARG A N 1
ATOM 669 C CA . ARG A 1 85 ? 5.529 -0.929 3.028 1.00 85.62 85 ARG A CA 1
ATOM 670 C C . ARG A 1 85 ? 4.923 -1.919 2.041 1.00 85.62 85 ARG A C 1
ATOM 672 O O . ARG A 1 85 ? 4.470 -2.990 2.430 1.00 85.62 85 ARG A O 1
ATOM 679 N N . ILE A 1 86 ? 4.971 -1.573 0.763 1.00 81.00 86 ILE A N 1
ATOM 680 C CA . ILE A 1 86 ? 4.622 -2.439 -0.360 1.00 81.00 86 ILE A CA 1
ATOM 681 C C . ILE A 1 86 ? 5.930 -3.024 -0.899 1.00 81.00 86 ILE A C 1
ATOM 683 O O . ILE A 1 86 ? 6.773 -2.294 -1.426 1.00 81.00 86 ILE A O 1
ATOM 687 N N . ASP A 1 87 ? 6.129 -4.332 -0.736 1.00 71.88 87 ASP A N 1
ATOM 688 C CA . ASP A 1 87 ? 7.413 -4.979 -1.057 1.00 71.88 87 ASP A CA 1
ATOM 689 C C . ASP A 1 87 ? 7.525 -5.414 -2.524 1.00 71.88 87 ASP A C 1
ATOM 691 O O . ASP A 1 87 ? 8.627 -5.647 -3.022 1.00 71.88 87 ASP A O 1
ATOM 695 N N . ARG A 1 88 ? 6.398 -5.507 -3.235 1.00 66.81 88 ARG A N 1
ATOM 696 C CA . ARG A 1 88 ? 6.361 -5.813 -4.666 1.00 66.81 88 ARG A CA 1
ATOM 697 C C . ARG A 1 88 ? 5.253 -5.010 -5.335 1.00 66.81 88 ARG A C 1
ATOM 699 O O . ARG A 1 88 ? 4.097 -5.076 -4.921 1.00 66.81 88 ARG A O 1
ATOM 706 N N . ALA A 1 89 ? 5.641 -4.249 -6.350 1.00 61.88 89 ALA A N 1
ATOM 707 C CA . ALA A 1 89 ? 4.732 -3.457 -7.159 1.00 61.88 89 ALA A CA 1
ATOM 708 C C . ALA A 1 89 ? 3.789 -4.336 -8.000 1.00 61.88 89 ALA A C 1
ATOM 710 O O . ALA A 1 89 ? 4.064 -5.515 -8.229 1.00 61.88 89 ALA A O 1
ATOM 711 N N . GLY A 1 90 ? 2.638 -3.774 -8.378 1.00 70.06 90 GLY A N 1
ATOM 712 C CA . GLY A 1 90 ? 1.519 -4.502 -8.988 1.00 70.06 90 GLY A CA 1
ATOM 713 C C . GLY A 1 90 ? 0.451 -4.971 -7.995 1.00 70.06 90 GLY A C 1
ATOM 714 O O . GLY A 1 90 ? -0.385 -5.800 -8.342 1.00 70.06 90 GLY A O 1
ATOM 715 N N . ALA A 1 91 ? 0.489 -4.467 -6.758 1.00 77.94 91 ALA A N 1
ATOM 716 C CA . ALA A 1 91 ? -0.496 -4.789 -5.737 1.00 77.94 91 ALA A CA 1
ATOM 717 C C . ALA A 1 91 ? -1.814 -4.031 -5.948 1.00 77.94 91 ALA A C 1
ATOM 719 O O . ALA A 1 91 ? -1.820 -2.831 -6.236 1.00 77.94 91 ALA A O 1
ATOM 720 N N . ARG A 1 92 ? -2.925 -4.729 -5.714 1.00 84.94 92 ARG A N 1
ATOM 721 C CA . ARG A 1 92 ? -4.251 -4.157 -5.501 1.00 84.94 92 ARG A CA 1
ATOM 722 C C . ARG A 1 92 ? -4.560 -4.190 -4.012 1.00 84.94 92 ARG A C 1
ATOM 724 O O . ARG A 1 92 ? -4.784 -5.258 -3.435 1.00 84.94 92 ARG A O 1
ATOM 731 N N . ILE A 1 93 ? -4.565 -3.023 -3.386 1.00 84.12 93 ILE A N 1
ATOM 732 C CA . ILE A 1 93 ? -4.713 -2.854 -1.941 1.00 84.12 93 ILE A CA 1
ATOM 733 C C . ILE A 1 93 ? -6.131 -2.379 -1.640 1.00 84.12 93 ILE A C 1
ATOM 735 O O . ILE A 1 93 ? -6.621 -1.455 -2.282 1.00 84.12 93 ILE A O 1
ATOM 739 N N . VAL A 1 94 ? -6.777 -3.005 -0.664 1.00 84.19 94 VAL A N 1
ATOM 740 C CA . VAL A 1 94 ? -8.119 -2.662 -0.188 1.00 84.19 94 VAL A CA 1
ATOM 741 C C . VAL A 1 94 ? -8.018 -2.144 1.239 1.00 84.19 94 VAL A C 1
ATOM 743 O O . VAL A 1 94 ? -7.327 -2.727 2.075 1.00 84.19 94 VAL A O 1
ATOM 746 N N . ILE A 1 95 ? -8.702 -1.039 1.509 1.00 83.06 95 ILE A N 1
ATOM 747 C CA . ILE A 1 95 ? -8.743 -0.356 2.799 1.00 83.06 95 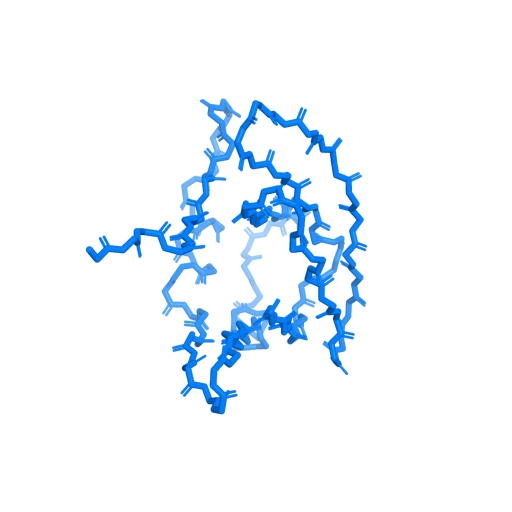ILE A CA 1
ATOM 748 C C . ILE A 1 95 ? -10.220 -0.185 3.168 1.00 83.06 95 ILE A C 1
ATOM 750 O O . ILE A 1 95 ? -10.956 0.436 2.403 1.00 83.06 95 ILE A O 1
ATOM 754 N N . ALA A 1 96 ? -10.644 -0.752 4.299 1.00 79.44 96 ALA A N 1
ATOM 755 C CA . ALA A 1 96 ? -12.032 -0.773 4.774 1.00 79.44 96 ALA A CA 1
ATOM 756 C C . ALA A 1 96 ? -12.154 -0.185 6.184 1.00 79.44 96 ALA A C 1
ATOM 758 O O . ALA A 1 96 ? -11.188 -0.346 6.965 1.00 79.44 96 ALA A O 1
#

Foldseek 3Di:
DDPQFDQDDPDDDDDPQLVVLQVVQWDWDQDPNKIKTFQQRSVVVVPPDDDDKGKTKGFPPKDKDFPDDFDWAFDDDDPTITIIIGPGTRTIIMID

Secondary structure (DSSP, 8-state):
----EE----SSS--HHHHHHHHHH-EEEEETTEEEEE-HHHHHT--SSS-PPEEEEEETT---EEEESS-EEEEEE-SSEEEEEESSSS-EEEE-